Protein AF-A0A354XJU9-F1 (afdb_monomer)

Solvent-accessible surface area (backbone atoms only — not comparable to full-atom values): 3469 Å² total; per-residue (Å²): 113,73,97,61,50,93,58,59,73,93,72,57,54,64,74,59,38,54,46,33,73,70,77,54,65,58,85,61,71,68,18,54,52,48,50,51,50,34,53,32,53,76,69,69,45,58,72,73,49,55,75,70,70,78,112

Mean predicted aligned error: 3.34 Å

Structure (mmCIF, N/CA/C/O backbone):
data_AF-A0A354XJU9-F1
#
_entry.id   AF-A0A354XJU9-F1
#
loop_
_atom_site.group_PDB
_atom_site.id
_atom_site.type_symbol
_atom_site.label_atom_id
_atom_site.label_alt_id
_atom_site.label_comp_id
_atom_site.label_asym_id
_atom_site.label_entity_id
_atom_site.label_seq_id
_atom_site.pdbx_PDB_ins_code
_atom_site.Cartn_x
_atom_site.Cartn_y
_atom_site.Cartn_z
_atom_site.occupancy
_atom_site.B_iso_or_equiv
_atom_site.auth_seq_id
_atom_site.auth_comp_id
_atom_site.auth_asym_id
_atom_site.auth_atom_id
_atom_site.pdbx_PDB_model_num
ATOM 1 N N . PHE A 1 1 ? -1.468 10.542 -4.283 1.00 62.25 1 PHE A N 1
ATOM 2 C CA . PHE A 1 1 ? -0.672 10.801 -5.498 1.00 62.25 1 PHE A CA 1
ATOM 3 C C . PHE A 1 1 ? -0.991 9.779 -6.574 1.00 62.25 1 PHE A C 1
ATOM 5 O O . PHE A 1 1 ? -1.066 8.589 -6.273 1.00 62.25 1 PHE A O 1
ATOM 12 N N . GLY A 1 2 ? -1.132 10.245 -7.815 1.00 76.75 2 GLY A N 1
ATOM 13 C CA . GLY A 1 2 ? -1.317 9.394 -8.990 1.00 76.75 2 GLY A CA 1
ATOM 14 C C . GLY A 1 2 ? -2.763 8.943 -9.198 1.00 76.75 2 GLY A C 1
ATOM 15 O O . GLY A 1 2 ? -3.700 9.524 -8.661 1.00 76.75 2 GLY A O 1
ATOM 16 N N . LYS A 1 3 ? -2.943 7.880 -9.988 1.00 85.62 3 LYS A N 1
ATOM 17 C CA . LYS A 1 3 ? -4.260 7.389 -10.432 1.00 85.62 3 LYS A CA 1
ATOM 18 C C . LYS A 1 3 ? -5.208 6.983 -9.287 1.00 85.62 3 LYS A C 1
ATOM 20 O O . LYS A 1 3 ? -6.418 7.038 -9.474 1.00 85.62 3 LYS A O 1
ATOM 25 N N . TYR A 1 4 ? -4.668 6.581 -8.134 1.00 90.12 4 TYR A N 1
ATOM 26 C CA . TYR A 1 4 ? -5.427 6.086 -6.972 1.00 90.12 4 TYR A CA 1
ATOM 27 C C . TYR A 1 4 ? -5.415 7.069 -5.795 1.00 90.12 4 TYR A C 1
ATOM 29 O O . TYR A 1 4 ? -5.460 6.684 -4.630 1.00 90.12 4 TYR A O 1
ATOM 37 N N . GLU A 1 5 ? -5.295 8.363 -6.073 1.00 87.25 5 GLU A N 1
ATOM 38 C CA . GLU A 1 5 ? -5.427 9.372 -5.029 1.00 87.25 5 GLU A CA 1
ATOM 39 C C . GLU A 1 5 ? -6.814 9.323 -4.366 1.00 87.25 5 GLU A C 1
ATOM 41 O O . GLU A 1 5 ? -7.831 9.158 -5.036 1.00 87.25 5 GLU A O 1
ATOM 46 N N . GLY A 1 6 ? -6.841 9.421 -3.033 1.00 87.31 6 GLY A N 1
ATOM 47 C CA . GLY A 1 6 ? -8.062 9.300 -2.230 1.00 87.31 6 GLY A CA 1
ATOM 48 C C . GLY A 1 6 ? -8.519 7.863 -1.957 1.00 87.31 6 GLY A C 1
ATOM 49 O O . GLY A 1 6 ? -9.492 7.675 -1.233 1.00 87.31 6 GLY A O 1
ATOM 50 N N . TRP A 1 7 ? -7.830 6.851 -2.494 1.00 91.38 7 TRP A 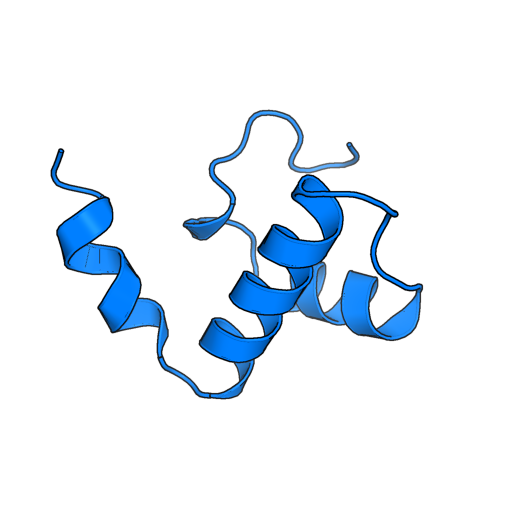N 1
ATOM 51 C CA . TRP A 1 7 ? -8.123 5.452 -2.183 1.00 91.38 7 TRP A CA 1
ATOM 52 C C . TRP A 1 7 ? -7.532 5.038 -0.836 1.00 91.38 7 TRP A C 1
ATOM 54 O O . TRP A 1 7 ? -6.476 5.521 -0.420 1.00 91.38 7 TRP A O 1
ATOM 64 N N . ILE A 1 8 ? -8.201 4.089 -0.181 1.00 90.12 8 ILE A N 1
ATOM 65 C CA . ILE A 1 8 ? -7.666 3.403 0.994 1.00 90.12 8 ILE A CA 1
ATOM 66 C C . ILE A 1 8 ? -6.455 2.578 0.547 1.00 90.12 8 ILE A C 1
ATOM 68 O O . ILE A 1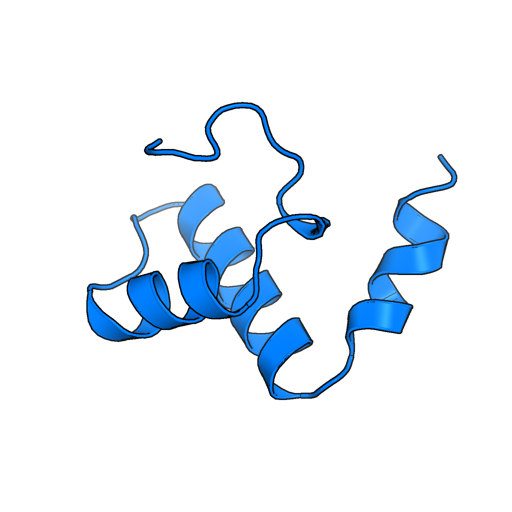 8 ? -6.518 1.864 -0.452 1.00 90.12 8 ILE A O 1
ATOM 72 N N . LEU A 1 9 ? -5.353 2.647 1.299 1.00 90.94 9 LEU A N 1
ATOM 73 C CA . LEU A 1 9 ? -4.105 1.955 0.951 1.00 90.94 9 LEU A CA 1
ATOM 74 C C . LEU A 1 9 ? -4.288 0.437 0.790 1.00 90.94 9 LEU A C 1
ATOM 76 O O . LEU A 1 9 ? -3.709 -0.154 -0.114 1.00 90.94 9 LEU A O 1
ATOM 80 N N . ALA A 1 10 ? -5.143 -0.166 1.621 1.00 90.00 10 ALA A N 1
ATOM 81 C CA . ALA A 1 10 ? -5.491 -1.587 1.574 1.00 90.00 10 ALA A CA 1
ATOM 82 C C . ALA A 1 10 ? -6.250 -2.014 0.301 1.00 90.00 10 ALA A C 1
ATOM 84 O O . ALA A 1 10 ? -6.351 -3.206 0.031 1.00 90.00 10 ALA A O 1
ATOM 85 N N . ASP A 1 11 ? -6.793 -1.062 -0.465 1.00 90.38 11 ASP A N 1
ATOM 86 C CA . ASP A 1 11 ? -7.504 -1.311 -1.726 1.00 90.38 11 ASP A CA 1
ATOM 87 C C . ASP A 1 11 ? -6.638 -1.021 -2.958 1.00 90.38 11 ASP A C 1
ATOM 89 O O . ASP A 1 11 ? -7.108 -1.110 -4.097 1.00 90.38 11 ASP A O 1
ATOM 93 N N . LEU A 1 12 ? -5.369 -0.654 -2.757 1.00 92.94 12 LEU 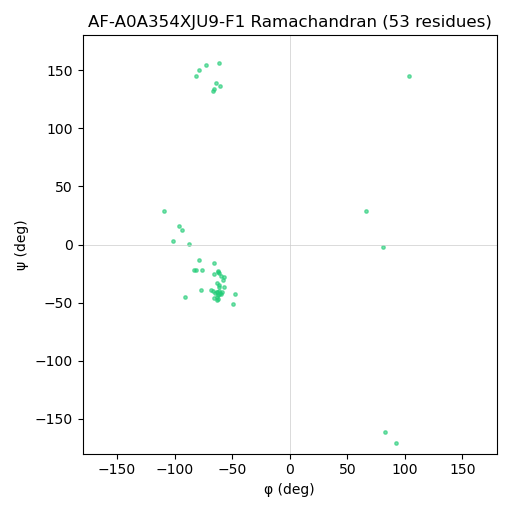A N 1
ATOM 94 C CA . LEU A 1 12 ? -4.461 -0.419 -3.867 1.00 92.94 12 LEU A CA 1
ATOM 95 C C . LEU A 1 12 ? -4.178 -1.733 -4.608 1.00 92.94 12 LEU A C 1
ATOM 97 O O . LEU A 1 12 ? -3.828 -2.732 -3.981 1.00 92.94 12 LEU A O 1
ATOM 101 N N . PRO A 1 13 ? -4.267 -1.750 -5.950 1.00 92.94 13 PRO A N 1
ATOM 102 C CA . PRO A 1 13 ? -3.982 -2.959 -6.710 1.00 92.94 13 PRO A CA 1
ATOM 103 C C . PRO A 1 13 ? -2.520 -3.398 -6.563 1.00 92.94 13 PRO A C 1
ATOM 105 O O . PRO A 1 13 ? -1.615 -2.573 -6.706 1.00 92.94 13 PRO A O 1
ATOM 108 N N . GLY A 1 14 ? -2.278 -4.705 -6.429 1.00 92.69 14 GLY A N 1
ATOM 109 C CA . GLY A 1 14 ? -0.930 -5.294 -6.421 1.00 92.69 14 GLY A CA 1
ATOM 110 C C . GLY A 1 14 ? -0.010 -4.800 -7.553 1.00 92.69 14 GLY A C 1
ATOM 111 O O . GLY A 1 14 ? 1.126 -4.412 -7.282 1.00 92.69 14 GLY A O 1
ATOM 112 N N . PRO A 1 15 ? -0.472 -4.665 -8.819 1.00 94.38 15 PRO A N 1
ATOM 113 C CA . PRO A 1 15 ? 0.345 -4.084 -9.889 1.00 94.38 15 PRO A CA 1
ATOM 114 C C . PRO A 1 15 ? 0.837 -2.654 -9.618 1.00 94.38 15 PRO A C 1
ATOM 116 O O . PRO A 1 15 ? 1.911 -2.279 -10.083 1.00 94.38 15 PRO A O 1
ATOM 119 N N . TYR A 1 16 ? 0.071 -1.854 -8.875 1.00 93.94 16 TYR A N 1
ATOM 120 C CA . TYR A 1 16 ? 0.443 -0.486 -8.513 1.00 93.94 16 TYR A CA 1
ATOM 121 C C . TYR A 1 16 ? 1.486 -0.461 -7.390 1.00 93.94 16 TYR A C 1
ATOM 123 O O . TYR A 1 16 ? 2.446 0.304 -7.453 1.00 93.94 16 TYR A O 1
ATOM 131 N N . LEU A 1 17 ? 1.349 -1.354 -6.408 1.00 94.31 17 LEU A N 1
ATOM 132 C CA . LEU A 1 17 ? 2.351 -1.561 -5.360 1.00 94.31 17 LEU A CA 1
ATOM 133 C C . LEU A 1 17 ? 3.667 -2.097 -5.947 1.00 94.31 17 LEU A C 1
ATOM 135 O O . LEU A 1 17 ? 4.739 -1.594 -5.625 1.00 94.31 17 LEU A O 1
ATOM 139 N N . ASN A 1 18 ? 3.585 -3.030 -6.899 1.00 94.94 18 ASN A N 1
ATOM 140 C CA . ASN A 1 18 ? 4.739 -3.550 -7.639 1.00 94.94 18 ASN A CA 1
ATOM 141 C C . ASN A 1 18 ? 5.445 -2.476 -8.473 1.00 94.94 18 ASN A C 1
ATOM 143 O O . ASN A 1 18 ? 6.659 -2.540 -8.656 1.00 94.94 18 ASN A O 1
ATOM 147 N N . TRP A 1 19 ? 4.702 -1.502 -9.005 1.00 94.50 19 TRP A N 1
ATOM 148 C CA . TRP A 1 19 ? 5.295 -0.359 -9.693 1.00 94.50 19 TRP A CA 1
ATOM 149 C C . TRP A 1 19 ? 6.109 0.504 -8.718 1.00 94.50 19 TRP A C 1
ATOM 151 O O . TRP A 1 19 ? 7.269 0.791 -9.002 1.00 94.50 19 TRP A O 1
ATOM 161 N N . PHE A 1 20 ? 5.574 0.809 -7.531 1.00 94.38 20 PHE A N 1
ATOM 162 C CA . PHE A 1 20 ? 6.336 1.505 -6.485 1.00 94.38 20 PHE A CA 1
ATOM 163 C C . PHE A 1 20 ? 7.558 0.716 -6.003 1.00 94.38 20 PHE A C 1
ATOM 165 O O . PHE A 1 20 ? 8.602 1.312 -5.766 1.00 94.38 20 PHE A O 1
ATOM 172 N N . ALA A 1 21 ? 7.479 -0.613 -5.916 1.00 94.06 21 ALA A N 1
ATOM 173 C CA . ALA A 1 21 ? 8.630 -1.443 -5.560 1.00 94.06 21 ALA A CA 1
ATOM 174 C C . ALA A 1 21 ? 9.784 -1.352 -6.581 1.00 94.06 21 ALA A C 1
ATOM 176 O O . ALA A 1 21 ? 10.932 -1.623 -6.237 1.00 94.06 21 ALA A O 1
ATOM 177 N N . ARG A 1 22 ? 9.491 -0.964 -7.832 1.00 95.00 22 ARG A N 1
ATOM 178 C CA . ARG A 1 22 ? 10.489 -0.754 -8.895 1.00 95.00 22 ARG A CA 1
ATOM 179 C C . ARG A 1 22 ? 10.997 0.684 -8.952 1.00 95.00 22 ARG A C 1
ATOM 181 O O . ARG A 1 22 ? 12.198 0.886 -9.077 1.00 95.00 22 ARG A O 1
ATOM 188 N N . GLU A 1 23 ? 10.095 1.659 -8.866 1.00 94.44 23 GLU A N 1
ATOM 189 C CA . GLU A 1 23 ? 10.436 3.088 -8.970 1.00 94.44 23 GLU A CA 1
ATOM 190 C C . GLU A 1 23 ? 10.969 3.678 -7.656 1.00 94.44 23 GLU A C 1
ATOM 192 O O . GLU A 1 23 ? 11.662 4.694 -7.659 1.00 94.44 23 GLU A O 1
ATOM 197 N N . GLY A 1 24 ? 10.660 3.034 -6.531 1.00 95.19 24 GLY A N 1
ATOM 198 C CA . GLY A 1 24 ? 10.946 3.504 -5.183 1.00 95.19 24 GLY A CA 1
ATOM 199 C C . GLY A 1 24 ? 9.708 4.068 -4.485 1.00 95.19 24 GLY A C 1
ATOM 200 O O . GLY A 1 24 ? 8.842 4.703 -5.090 1.00 95.19 24 GLY A O 1
ATOM 201 N N . PHE A 1 25 ? 9.634 3.849 -3.173 1.00 94.44 25 PHE A N 1
ATOM 202 C CA . PHE A 1 25 ? 8.578 4.402 -2.328 1.00 94.44 25 PHE A CA 1
ATOM 203 C C . PHE A 1 25 ? 8.899 5.856 -1.941 1.00 94.44 25 PHE A C 1
ATOM 205 O O . PHE A 1 25 ? 10.069 6.196 -1.742 1.00 94.44 25 PHE A O 1
ATOM 212 N N . PRO A 1 26 ? 7.886 6.735 -1.815 1.00 93.69 26 PRO A N 1
ATOM 213 C CA . PRO A 1 26 ? 8.105 8.098 -1.338 1.00 93.69 26 PRO A CA 1
ATOM 214 C C . PRO A 1 26 ? 8.663 8.097 0.092 1.00 93.69 26 PRO A C 1
ATOM 216 O O . PRO A 1 26 ? 8.450 7.163 0.852 1.00 93.69 26 PRO A O 1
ATOM 219 N N . ASN A 1 27 ? 9.356 9.156 0.501 1.00 93.94 27 ASN A N 1
ATOM 220 C CA . ASN A 1 27 ? 9.820 9.254 1.886 1.00 93.94 27 ASN A CA 1
ATOM 221 C C . ASN A 1 27 ? 8.665 9.544 2.860 1.00 93.94 27 ASN A C 1
ATOM 223 O O . ASN A 1 27 ? 7.667 10.171 2.501 1.00 93.94 27 ASN A O 1
ATOM 227 N N . GLY A 1 28 ? 8.853 9.140 4.119 1.00 95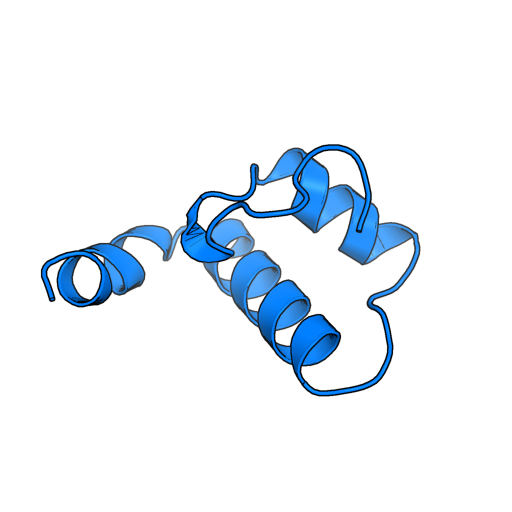.62 28 GLY A N 1
ATOM 228 C CA . GLY A 1 28 ? 7.910 9.378 5.213 1.00 95.62 28 GLY A CA 1
ATOM 229 C C . GLY A 1 28 ? 6.897 8.251 5.415 1.00 95.62 28 GLY A C 1
ATOM 230 O O . GLY A 1 28 ? 7.002 7.175 4.828 1.00 95.62 28 GLY A O 1
ATOM 231 N N . GLU A 1 29 ? 5.906 8.513 6.266 1.00 95.56 29 GLU A N 1
ATOM 232 C CA . GLU A 1 29 ? 4.932 7.515 6.727 1.00 95.56 29 GLU A CA 1
ATOM 233 C C . GLU A 1 29 ? 4.145 6.879 5.573 1.00 95.56 29 GLU A C 1
ATOM 235 O O . GLU A 1 29 ? 3.983 5.664 5.520 1.00 95.56 29 GLU A O 1
ATOM 240 N N . ILE A 1 30 ? 3.730 7.675 4.583 1.00 92.00 30 ILE A N 1
ATOM 241 C CA . ILE A 1 30 ? 2.987 7.165 3.423 1.00 92.00 30 ILE A CA 1
ATOM 242 C C . ILE A 1 30 ? 3.797 6.131 2.635 1.00 92.00 30 ILE A C 1
ATOM 244 O O . ILE A 1 30 ? 3.245 5.116 2.219 1.00 92.00 30 ILE A O 1
ATOM 248 N N . GLY A 1 31 ? 5.096 6.354 2.435 1.00 94.12 31 GLY A N 1
ATOM 249 C CA . GLY A 1 31 ? 5.941 5.382 1.744 1.00 94.12 31 GLY A CA 1
ATOM 250 C C . GLY A 1 31 ? 6.150 4.103 2.531 1.00 94.12 31 GLY A C 1
ATOM 251 O O . GLY A 1 31 ? 6.091 3.024 1.952 1.00 94.12 31 GLY A O 1
ATOM 252 N N . GLN A 1 32 ? 6.318 4.220 3.850 1.00 96.12 32 GLN A N 1
ATOM 253 C CA . GLN A 1 32 ? 6.412 3.065 4.743 1.00 96.12 32 GLN A CA 1
ATOM 254 C C . GLN A 1 32 ? 5.132 2.225 4.697 1.00 96.12 32 GLN A C 1
ATOM 256 O O . GLN A 1 32 ? 5.198 1.003 4.605 1.00 96.12 32 GLN A O 1
ATOM 261 N N . LEU A 1 33 ? 3.963 2.871 4.690 1.00 95.19 33 LEU A N 1
ATOM 262 C CA . LEU A 1 33 ? 2.683 2.180 4.564 1.00 95.19 33 LEU A CA 1
ATOM 263 C C . LEU A 1 33 ? 2.512 1.531 3.184 1.00 95.19 33 LEU A C 1
ATOM 265 O O . LEU A 1 33 ? 2.035 0.405 3.106 1.00 95.19 33 LEU A O 1
ATOM 269 N N . LEU A 1 34 ? 2.924 2.195 2.098 1.00 95.19 34 LEU A N 1
ATOM 270 C CA . LEU A 1 34 ? 2.906 1.609 0.751 1.00 95.19 34 LEU A CA 1
ATOM 271 C C . LEU A 1 34 ? 3.830 0.390 0.644 1.00 95.19 34 LEU A C 1
ATOM 273 O O . LEU A 1 34 ? 3.445 -0.614 0.046 1.00 95.19 34 LEU A O 1
ATOM 277 N N . GLN A 1 35 ? 5.017 0.458 1.248 1.00 96.31 3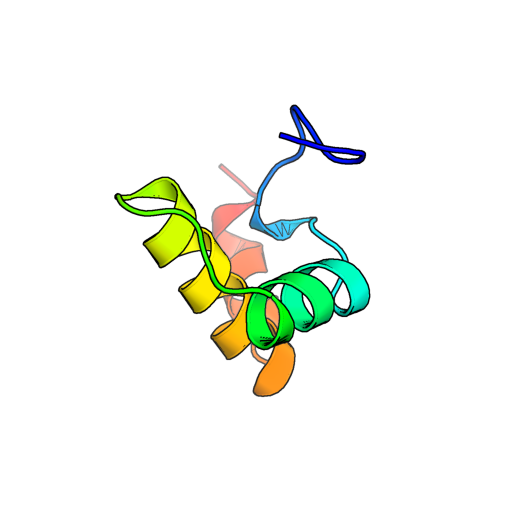5 GLN A N 1
ATOM 278 C CA . GLN A 1 35 ? 5.934 -0.674 1.32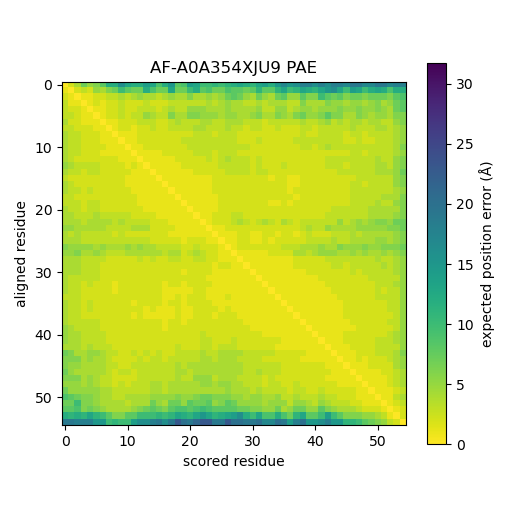5 1.00 96.31 35 GLN A CA 1
ATOM 279 C C . GLN A 1 35 ? 5.313 -1.827 2.121 1.00 96.31 35 GLN A C 1
ATOM 281 O O . GLN A 1 35 ? 5.324 -2.961 1.652 1.00 96.31 35 GLN A O 1
ATOM 286 N N . LEU A 1 36 ? 4.701 -1.540 3.271 1.00 95.94 36 LEU A N 1
ATOM 287 C CA . LEU A 1 36 ? 4.005 -2.549 4.066 1.00 95.94 36 LEU A CA 1
ATOM 288 C C . LEU A 1 36 ? 2.865 -3.207 3.275 1.00 95.94 36 LEU A C 1
ATOM 290 O O . LEU A 1 36 ? 2.717 -4.425 3.309 1.00 95.94 36 LEU A O 1
ATOM 294 N N . MET A 1 37 ? 2.071 -2.426 2.533 1.00 95.50 37 MET A N 1
ATOM 295 C CA . MET A 1 37 ? 1.018 -2.985 1.678 1.00 95.50 37 MET A CA 1
ATOM 296 C C . MET A 1 37 ? 1.602 -3.894 0.595 1.00 95.50 37 MET A C 1
ATOM 298 O O . MET A 1 37 ? 1.045 -4.957 0.332 1.00 95.50 37 MET A O 1
ATOM 302 N N . HIS A 1 38 ? 2.731 -3.512 -0.008 1.00 96.06 38 HIS A N 1
ATOM 303 C CA . HIS A 1 38 ? 3.422 -4.351 -0.984 1.00 96.06 38 HIS A CA 1
ATOM 304 C C . HIS A 1 38 ? 3.905 -5.672 -0.368 1.00 96.06 38 HIS A C 1
ATOM 306 O O . HIS A 1 38 ? 3.713 -6.726 -0.966 1.00 96.06 38 HIS A O 1
ATOM 312 N N . GLU A 1 39 ? 4.482 -5.638 0.835 1.00 96.06 39 GLU A N 1
ATOM 313 C CA . GLU A 1 39 ? 4.922 -6.843 1.547 1.00 96.06 39 GLU A CA 1
ATOM 314 C C . GLU A 1 39 ? 3.742 -7.764 1.887 1.00 96.06 39 GLU A C 1
ATOM 316 O O . GLU A 1 39 ? 3.839 -8.979 1.716 1.00 96.06 39 GLU A O 1
ATOM 321 N N . ILE A 1 40 ? 2.609 -7.204 2.315 1.00 95.12 40 ILE A N 1
ATOM 322 C CA . ILE A 1 40 ? 1.388 -7.972 2.593 1.00 95.12 40 ILE A CA 1
ATOM 323 C C . ILE A 1 40 ? 0.864 -8.646 1.319 1.00 95.12 40 ILE A C 1
ATOM 325 O O . ILE A 1 40 ? 0.593 -9.847 1.342 1.00 9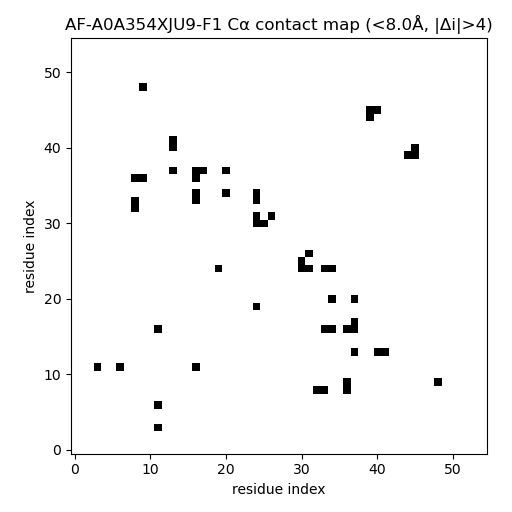5.12 40 ILE A O 1
ATOM 329 N N . ASP A 1 41 ? 0.763 -7.905 0.212 1.00 93.88 41 ASP A N 1
ATOM 330 C CA . ASP A 1 41 ? 0.301 -8.425 -1.082 1.00 93.88 41 ASP A CA 1
ATOM 331 C C . ASP A 1 41 ? 1.240 -9.519 -1.615 1.00 93.88 41 ASP A C 1
ATOM 333 O O . ASP A 1 41 ? 0.794 -10.610 -1.970 1.00 93.88 41 ASP A O 1
ATOM 337 N N . HIS A 1 42 ? 2.556 -9.279 -1.578 1.00 93.38 42 HIS A N 1
ATOM 338 C CA . HIS A 1 42 ? 3.569 -10.218 -2.064 1.00 93.38 42 HIS A CA 1
ATOM 339 C C . HIS A 1 42 ? 3.564 -11.553 -1.307 1.00 93.38 42 HIS A C 1
ATOM 341 O O . HIS A 1 42 ? 3.795 -12.604 -1.903 1.00 93.38 42 HIS A O 1
ATOM 347 N N . ASN A 1 43 ? 3.279 -11.522 -0.003 1.00 95.69 43 ASN A N 1
ATOM 348 C CA . ASN A 1 43 ? 3.189 -12.723 0.827 1.00 95.69 43 ASN A CA 1
ATOM 349 C C . ASN A 1 43 ? 1.789 -13.366 0.818 1.00 95.69 43 ASN A C 1
ATOM 351 O O . ASN A 1 43 ? 1.581 -14.368 1.501 1.00 95.69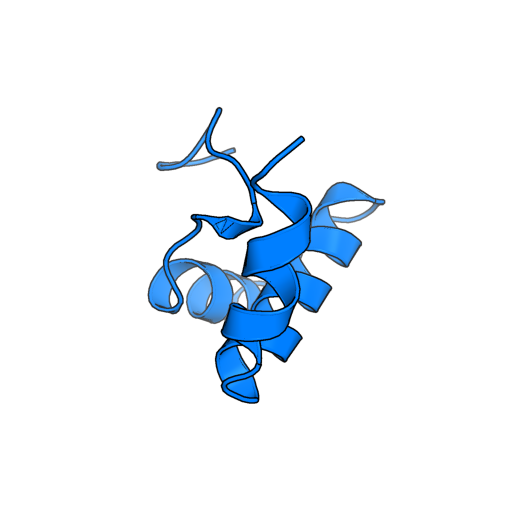 43 ASN A O 1
ATOM 355 N N . GLY A 1 44 ? 0.820 -12.810 0.079 1.00 93.62 44 GLY A N 1
ATOM 356 C CA . GLY A 1 44 ? -0.558 -13.307 0.061 1.00 93.62 44 GLY A CA 1
ATOM 357 C C . GLY A 1 44 ? -1.284 -13.143 1.401 1.00 93.62 44 GLY A C 1
ATOM 358 O O . GLY A 1 44 ? -2.163 -13.934 1.728 1.00 93.62 44 GLY A O 1
ATOM 359 N N . LEU A 1 45 ? -0.909 -12.136 2.194 1.00 94.94 45 LEU A N 1
ATOM 360 C CA . LEU A 1 45 ? -1.419 -11.894 3.549 1.00 94.94 45 LEU A CA 1
ATOM 361 C C . LEU A 1 45 ? -2.568 -10.874 3.594 1.00 94.94 45 LEU A C 1
ATOM 363 O O . LEU A 1 45 ? -2.896 -10.359 4.663 1.00 94.94 45 LEU A O 1
ATOM 367 N N . SER A 1 46 ? -3.192 -10.569 2.456 1.00 90.56 46 SER A N 1
ATOM 368 C CA . SER A 1 46 ? -4.231 -9.536 2.338 1.00 90.56 46 SER A CA 1
ATOM 369 C C . SER A 1 46 ? -5.425 -9.760 3.276 1.00 90.56 46 SER A C 1
ATOM 371 O O . SER A 1 46 ? -6.031 -8.795 3.742 1.00 90.56 46 SER A O 1
ATOM 373 N N . ASP A 1 47 ? -5.712 -11.013 3.643 1.00 91.81 47 ASP A N 1
ATOM 374 C CA . ASP A 1 47 ? -6.772 -11.364 4.596 1.00 91.81 47 ASP A CA 1
ATOM 375 C C . ASP A 1 47 ? -6.555 -10.775 6.000 1.00 91.81 47 ASP A C 1
ATOM 377 O O . ASP A 1 47 ? -7.528 -10.536 6.720 1.00 91.81 47 ASP A O 1
ATOM 381 N N . LEU A 1 48 ? -5.307 -10.463 6.384 1.00 91.94 48 LEU A N 1
ATOM 382 C CA . LEU A 1 48 ? -4.997 -9.790 7.653 1.00 91.94 48 LEU A CA 1
ATOM 383 C C . LEU A 1 48 ? -5.614 -8.388 7.739 1.00 91.94 48 LEU A C 1
ATOM 385 O O . LEU A 1 48 ? -5.841 -7.878 8.838 1.00 91.94 48 LEU A O 1
ATOM 389 N N . LEU A 1 49 ? -5.908 -7.764 6.595 1.00 90.50 49 LEU A N 1
ATOM 390 C CA . LEU A 1 49 ? -6.513 -6.436 6.530 1.00 90.50 49 LEU A CA 1
ATOM 391 C C . LEU A 1 49 ? -8.039 -6.484 6.685 1.00 90.50 49 LEU A C 1
ATOM 393 O O . LEU A 1 49 ? -8.634 -5.492 7.101 1.00 90.50 49 LEU A O 1
ATOM 397 N N . THR A 1 50 ? -8.684 -7.623 6.419 1.00 90.25 50 THR A N 1
ATOM 398 C CA . THR A 1 50 ? -10.144 -7.800 6.522 1.00 90.25 50 THR A CA 1
ATOM 399 C C . THR A 1 50 ? -10.748 -7.300 7.842 1.00 90.25 50 THR A C 1
ATOM 401 O O . THR A 1 50 ? -11.686 -6.502 7.782 1.00 90.25 50 THR A O 1
ATOM 404 N N . PRO A 1 51 ? -10.246 -7.677 9.037 1.00 89.25 51 PRO A N 1
ATOM 405 C CA . PRO A 1 51 ? -10.813 -7.189 10.297 1.00 89.25 51 PRO A CA 1
ATOM 406 C C . PRO A 1 51 ? -10.628 -5.679 10.511 1.00 89.25 51 PRO A C 1
ATOM 408 O O . PRO A 1 51 ? -11.420 -5.059 11.218 1.00 89.25 51 PRO A O 1
ATOM 411 N N . LEU A 1 52 ? -9.613 -5.064 9.897 1.00 85.88 52 LEU A N 1
ATOM 412 C CA . LEU A 1 52 ? -9.370 -3.622 10.007 1.00 85.88 52 LEU A CA 1
ATOM 413 C C . LEU A 1 52 ? -10.348 -2.801 9.158 1.00 85.88 52 LEU A C 1
ATOM 415 O O . LEU A 1 52 ? -10.574 -1.633 9.456 1.00 85.88 52 LEU A O 1
ATOM 419 N N . ARG A 1 53 ? -10.959 -3.413 8.137 1.00 80.31 53 ARG A N 1
ATOM 420 C CA . ARG A 1 53 ? -11.943 -2.773 7.246 1.00 80.31 53 ARG A CA 1
ATOM 421 C C . ARG A 1 53 ? -13.344 -2.661 7.850 1.00 80.31 53 ARG A C 1
ATOM 423 O O . ARG A 1 53 ? -14.186 -1.979 7.280 1.00 80.31 53 ARG A O 1
ATOM 430 N N . GLN A 1 54 ? -13.617 -3.362 8.949 1.00 74.50 54 GLN A N 1
ATOM 431 C CA . GLN A 1 54 ? -14.952 -3.457 9.558 1.00 74.50 54 GLN A CA 1
ATOM 432 C C . GLN A 1 54 ? -15.203 -2.419 10.666 1.00 74.50 54 GLN A C 1
ATOM 434 O O . GLN A 1 54 ? -16.162 -2.564 11.424 1.00 74.50 54 GLN A O 1
ATOM 439 N N . ARG A 1 55 ? -14.340 -1.406 10.797 1.00 57.38 55 ARG A N 1
ATOM 440 C CA . ARG A 1 55 ? -14.450 -0.352 11.813 1.00 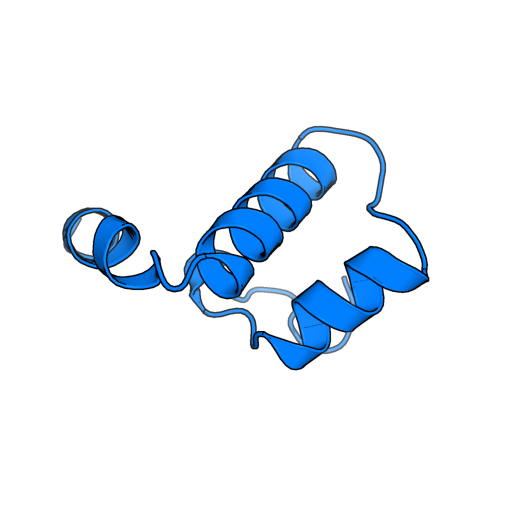57.38 55 ARG A CA 1
ATOM 441 C C . ARG A 1 55 ? -14.908 0.972 11.231 1.00 57.38 55 ARG A C 1
ATOM 443 O O . ARG A 1 55 ? -14.479 1.290 10.102 1.00 57.38 55 ARG A O 1
#

Sequence (55 aa):
FGKYEGWILADLPGPYLNWFAREGFPNGEIGQLLQLMHEIDHNGLSDLLTPLRQR

Secondary structure (DSSP, 8-state):
--TTTT--GGGS-HHHHHHHHHH-PPSSHHHHHHHHHHHHHHTT-GGGGGGGGG-

Foldseek 3Di:
DPPQPPHDLLPDDLVVLVVCVVVDFDDDDRSVSSVVSNVCVVVVNSVVCVVVVPD

Radius of gyration: 10.99 Å; Cα contacts (8 Å, |Δi|>4): 28; chains: 1; bounding box: 26×24×22 Å

pLDDT: mean 90.92, std 7.52, range [57.38, 96.31]